Protein AF-X1CUG4-F1 (afdb_monomer)

Mean predicted aligned error: 13.13 Å

Radius of gyration: 23.96 Å; Cα contacts (8 Å, |Δi|>4): 111; chains: 1; bounding box: 52×47×69 Å

Foldseek 3Di:
DDPPVPPDDPPDDDDDDDDDDDPDPDPPPPDDPDDDWDWDDDDPKIWTDDPNDIDIDADDQLLRSLQSVLVRCVVVVVVVVVVCQVVVCVVPVDGPVVVVVVCCVPPVVPDDPSNVSSPNSNVD

Nearest PDB structures (foldseek):
  7k9p-assembly1_B-4  TM=4.745E-01  e=2.151E+00  Severe acute respiratory syndrome coronavirus 2
  4rs4-assembly1_B  TM=5.014E-01  e=2.955E+00  Human coronavirus 229E
  6irz-assembly1_A  TM=4.473E-01  e=5.576E+00  Danio rerio
  6is0-assembly1_A  TM=4.446E-01  e=6.331E+00  Danio rerio

Secondary structure (DSSP, 8-state):
--TTTT--------------------------SS--PPEEEETTEEEEEETTEEEEE--SSHHHHHHHHHHHTHHHHHHHHHHHHHHHHHHHS--HHHHHHHHHHHHGGGS-HHHHHHHHHH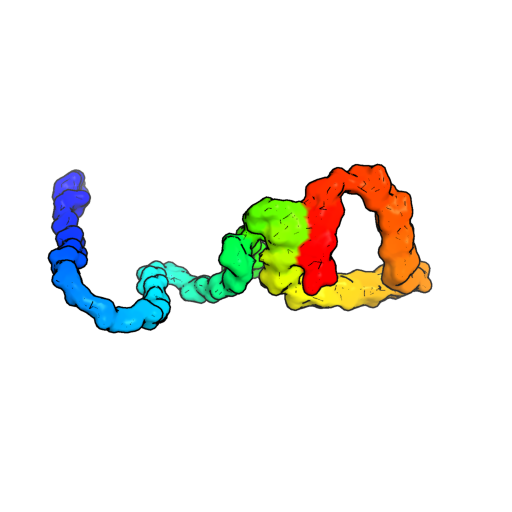H-

Structure (mmCIF, N/CA/C/O backbone):
data_AF-X1CUG4-F1
#
_entry.id   AF-X1CUG4-F1
#
loop_
_atom_site.group_PDB
_atom_site.id
_atom_site.type_symbol
_atom_site.label_atom_id
_atom_site.label_alt_id
_atom_site.label_comp_id
_atom_site.label_asym_id
_atom_site.label_entity_id
_atom_site.label_seq_id
_atom_site.pdbx_PDB_ins_code
_atom_site.Cartn_x
_atom_site.Cartn_y
_atom_site.Cartn_z
_atom_site.occupancy
_atom_site.B_iso_or_equiv
_atom_site.auth_seq_id
_atom_site.auth_comp_id
_atom_site.auth_asym_id
_atom_site.auth_atom_id
_atom_site.pdbx_PDB_model_num
ATOM 1 N N . MET A 1 1 ? -33.965 31.560 30.389 1.00 41.66 1 MET A N 1
ATOM 2 C CA . MET A 1 1 ? -34.551 30.484 31.215 1.00 41.66 1 MET A CA 1
ATOM 3 C C . MET A 1 1 ? -33.717 29.230 30.983 1.00 41.66 1 MET A C 1
ATOM 5 O O . MET A 1 1 ? -33.672 28.808 29.843 1.00 41.66 1 MET A O 1
ATOM 9 N N . ASP A 1 2 ? -32.968 28.614 31.899 1.00 38.47 2 ASP A N 1
ATOM 10 C CA . ASP A 1 2 ? -32.288 28.985 33.154 1.00 38.47 2 ASP A CA 1
ATOM 11 C C . ASP A 1 2 ? -31.078 28.013 33.268 1.00 38.47 2 ASP A C 1
ATOM 13 O O . ASP A 1 2 ? -31.195 26.831 32.945 1.00 38.47 2 ASP A O 1
ATOM 17 N N . ARG A 1 3 ? -29.905 28.500 33.693 1.00 45.06 3 ARG A N 1
ATOM 18 C CA . ARG A 1 3 ? -28.578 27.832 33.672 1.00 45.06 3 ARG A CA 1
ATOM 19 C C . ARG A 1 3 ? -28.422 26.734 34.746 1.00 45.06 3 ARG A C 1
ATOM 21 O O . ARG A 1 3 ? -27.322 26.257 35.001 1.00 45.06 3 ARG A O 1
ATOM 28 N N . LYS A 1 4 ? -29.522 26.333 35.391 1.00 44.19 4 LYS A N 1
ATOM 29 C CA . LYS A 1 4 ? -29.571 25.394 36.525 1.00 44.19 4 LYS A CA 1
ATOM 30 C C . LYS A 1 4 ? -30.076 23.985 36.173 1.00 44.19 4 LYS A C 1
ATOM 32 O O . LYS A 1 4 ? -29.973 23.100 37.016 1.00 44.19 4 LYS A O 1
ATOM 37 N N . SER A 1 5 ? -30.529 23.732 34.938 1.00 39.50 5 SER A N 1
ATOM 38 C CA . SER A 1 5 ? -30.883 22.369 34.476 1.00 39.50 5 SER A CA 1
ATOM 39 C C . SER A 1 5 ? -29.686 21.511 34.033 1.00 39.50 5 SER A C 1
ATOM 41 O O . SER A 1 5 ? -29.870 20.357 33.669 1.00 39.50 5 SER A O 1
ATOM 43 N N . LEU A 1 6 ? -28.459 22.040 34.101 1.00 42.88 6 LEU A N 1
ATOM 44 C CA . LEU A 1 6 ? -27.222 21.383 33.649 1.00 42.88 6 LEU A CA 1
ATOM 45 C C . LEU A 1 6 ? -26.470 20.595 34.747 1.00 42.88 6 LEU A C 1
ATOM 47 O O . LEU A 1 6 ? -25.374 20.115 34.487 1.00 42.88 6 LEU A O 1
ATOM 51 N N . LEU A 1 7 ? -27.014 20.455 35.967 1.00 33.91 7 LEU A N 1
ATOM 52 C CA . LEU A 1 7 ? -26.268 19.886 37.109 1.00 33.91 7 LEU A CA 1
ATOM 53 C C . LEU A 1 7 ? -26.875 18.647 37.794 1.00 33.91 7 LEU A C 1
ATOM 55 O O . LEU A 1 7 ? -26.329 18.193 38.798 1.00 33.91 7 LEU A O 1
ATOM 59 N N . LYS A 1 8 ? -27.955 18.047 37.280 1.00 33.28 8 LYS A N 1
ATOM 60 C CA . LYS A 1 8 ? -28.480 16.785 37.842 1.00 33.28 8 LYS A CA 1
ATOM 61 C C . LYS A 1 8 ? -27.885 15.568 37.138 1.00 33.28 8 LYS A C 1
ATOM 63 O O . LYS A 1 8 ? -28.515 14.906 36.326 1.00 33.28 8 LYS A O 1
ATOM 68 N N . VAL A 1 9 ? -26.632 15.331 37.501 1.00 35.22 9 VAL A N 1
ATOM 69 C CA . VAL A 1 9 ? -25.926 14.051 37.511 1.00 35.22 9 VAL A CA 1
ATOM 70 C C . VAL A 1 9 ? -26.851 12.907 37.954 1.00 35.22 9 VAL A C 1
ATOM 72 O O . VAL A 1 9 ? -27.424 12.967 39.039 1.00 35.22 9 VAL A O 1
ATOM 75 N N . VAL A 1 10 ? -26.921 11.839 37.160 1.00 28.25 10 VAL A N 1
ATOM 76 C CA . VAL A 1 10 ? -27.165 10.478 37.660 1.00 28.25 10 VAL A CA 1
ATOM 77 C C . VAL A 1 10 ? -25.992 9.628 37.179 1.00 28.25 10 VAL A C 1
ATOM 79 O O . VAL A 1 10 ? -26.039 8.952 36.160 1.00 28.25 10 VAL A O 1
ATOM 82 N N . VAL A 1 11 ? -24.884 9.760 37.907 1.00 32.84 11 VAL A N 1
ATOM 83 C CA . VAL A 1 11 ? -23.790 8.789 37.931 1.00 32.84 11 VAL A CA 1
ATOM 84 C C . VAL A 1 11 ? -24.299 7.629 38.781 1.00 32.84 11 VAL A C 1
ATOM 86 O O . VAL A 1 11 ? -24.435 7.770 39.994 1.00 32.84 11 VAL A O 1
ATOM 89 N N . ILE A 1 12 ? -24.625 6.503 38.150 1.00 33.72 12 ILE A N 1
ATOM 90 C CA . ILE A 1 12 ? -24.788 5.226 38.849 1.00 33.72 12 ILE A CA 1
ATOM 91 C C . ILE A 1 12 ? -23.488 4.463 38.630 1.00 33.72 12 ILE A C 1
ATOM 93 O O . ILE A 1 12 ? -23.251 3.894 37.570 1.00 33.72 12 ILE A O 1
ATOM 97 N N . GLY A 1 13 ? -22.618 4.521 39.636 1.00 30.52 13 GLY A N 1
ATOM 98 C CA . GLY A 1 13 ? -21.502 3.599 39.771 1.00 30.52 13 GLY A CA 1
ATOM 99 C C . GLY A 1 13 ? -21.979 2.311 40.437 1.00 30.52 13 GLY A C 1
ATOM 100 O O . GLY A 1 13 ? -22.733 2.357 41.407 1.00 30.52 13 GLY A O 1
ATOM 101 N N . VAL A 1 14 ? -21.505 1.169 39.946 1.00 30.00 14 VAL A N 1
ATOM 102 C CA . VAL A 1 14 ? -21.549 -0.100 40.675 1.00 30.00 14 VAL A CA 1
ATOM 103 C C . VAL A 1 14 ? -20.106 -0.557 40.851 1.00 30.00 14 VAL A C 1
ATOM 105 O O . VAL A 1 14 ? -19.437 -0.915 39.888 1.00 30.00 14 VAL A O 1
ATOM 108 N N . PHE A 1 15 ? -19.626 -0.504 42.093 1.00 34.06 15 PHE A N 1
ATOM 109 C CA . PHE A 1 15 ? -18.385 -1.131 42.539 1.00 34.06 15 PHE A CA 1
ATOM 110 C C . PHE A 1 15 ? -18.768 -2.133 43.632 1.00 34.06 15 PHE A C 1
ATOM 112 O O . PHE A 1 15 ? -19.173 -1.736 44.723 1.00 34.06 15 PHE A O 1
ATOM 119 N N . ALA A 1 16 ? -18.657 -3.428 43.339 1.00 30.55 16 ALA A N 1
ATOM 120 C CA . ALA A 1 16 ? -18.624 -4.486 44.341 1.00 30.55 16 ALA A CA 1
ATOM 121 C C . ALA A 1 16 ? -17.682 -5.599 43.861 1.00 30.55 16 ALA A C 1
ATOM 123 O O . ALA A 1 16 ? -17.722 -6.037 42.716 1.00 30.55 16 ALA A O 1
ATOM 124 N N . LEU A 1 17 ? -16.790 -5.971 44.770 1.00 30.22 17 LEU A N 1
ATOM 125 C CA . LEU A 1 17 ? -15.617 -6.821 44.638 1.00 30.22 17 LEU A CA 1
ATOM 126 C C . LEU A 1 17 ? -15.985 -8.315 44.724 1.00 30.22 17 LEU A C 1
ATOM 128 O O . LEU A 1 17 ? -16.657 -8.706 45.674 1.00 30.22 17 LEU A O 1
ATOM 132 N N . GLY A 1 18 ? -15.437 -9.147 43.827 1.00 29.42 18 GLY A N 1
ATOM 133 C CA . GLY A 1 18 ? -15.113 -10.549 44.132 1.00 29.42 18 GLY A CA 1
ATOM 134 C C . GLY A 1 18 ? -15.665 -11.644 43.204 1.00 29.42 18 GLY A C 1
ATOM 135 O O . GLY A 1 18 ? -16.864 -11.883 43.160 1.00 29.42 18 GLY A O 1
ATOM 136 N N . LEU A 1 19 ? -14.714 -12.409 42.648 1.00 31.92 19 LEU A N 1
ATOM 137 C CA . LEU A 1 19 ? -14.784 -13.791 42.141 1.00 31.92 19 LEU A CA 1
ATOM 138 C C . LEU A 1 19 ? -15.017 -14.011 40.630 1.00 31.92 19 LEU A C 1
ATOM 140 O O . LEU A 1 19 ? -16.010 -13.610 40.037 1.00 31.92 19 LEU A O 1
ATOM 144 N N . ALA A 1 20 ? -14.030 -14.688 40.037 1.00 41.81 20 ALA A N 1
ATOM 145 C CA . ALA A 1 20 ? -13.844 -14.959 38.620 1.00 41.81 20 ALA A CA 1
ATOM 146 C C . ALA A 1 20 ? -14.952 -15.815 37.994 1.00 41.81 20 ALA A C 1
ATOM 148 O O . ALA A 1 20 ? -15.146 -16.952 38.417 1.00 41.81 20 ALA A O 1
ATOM 149 N N . ILE A 1 21 ? -15.568 -15.310 36.919 1.00 36.91 21 ILE A N 1
ATOM 150 C CA . ILE A 1 21 ? -16.204 -16.087 35.843 1.00 36.91 21 ILE A CA 1
ATOM 151 C C . ILE A 1 21 ? -15.953 -15.318 34.530 1.00 36.91 21 ILE A C 1
ATOM 153 O O . ILE A 1 21 ? -15.959 -14.091 34.526 1.00 36.91 21 ILE A O 1
ATOM 157 N N . GLY A 1 22 ? -15.632 -16.058 33.465 1.00 38.03 22 GLY A N 1
ATOM 158 C CA . GLY A 1 22 ? -15.020 -15.630 32.201 1.00 38.03 22 GLY A CA 1
ATOM 159 C C . GLY A 1 22 ? -15.403 -14.260 31.636 1.00 38.03 22 GLY A C 1
ATOM 160 O O . GLY A 1 22 ? -16.575 -13.903 31.544 1.00 38.03 22 GLY A O 1
ATOM 161 N N . VAL A 1 23 ? -14.383 -13.538 31.162 1.00 37.34 23 VAL A N 1
ATOM 162 C CA . VAL A 1 23 ? -14.545 -12.401 30.251 1.00 37.34 23 VAL A CA 1
ATOM 163 C C . VAL A 1 23 ? -15.091 -12.948 28.931 1.00 37.34 23 VAL A C 1
ATOM 165 O O . VAL A 1 23 ? -14.346 -13.359 28.048 1.00 37.34 23 VAL A O 1
ATOM 168 N N . SER A 1 24 ? -16.415 -13.016 28.824 1.00 40.28 24 SER A N 1
ATOM 169 C CA . SER A 1 24 ? -17.091 -12.958 27.534 1.00 40.28 24 SER A CA 1
A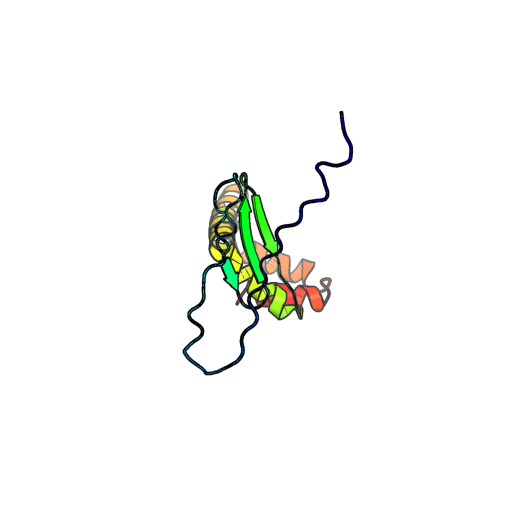TOM 170 C C . SER A 1 24 ? -16.926 -11.528 27.041 1.00 40.28 24 SER A C 1
ATOM 172 O O . SER A 1 24 ? -17.300 -10.604 27.765 1.00 40.28 24 SER A O 1
ATOM 174 N N . SER A 1 25 ? -16.347 -11.344 25.852 1.00 44.31 25 SER A N 1
ATOM 175 C CA . SER A 1 25 ? -16.290 -10.050 25.171 1.00 44.31 25 SER A CA 1
ATOM 176 C C . SER A 1 25 ? -17.702 -9.479 25.087 1.00 44.31 25 SER A C 1
ATOM 178 O O . SER A 1 25 ? -18.518 -9.929 24.288 1.00 44.31 25 SER A O 1
ATOM 180 N N . ALA A 1 26 ? -18.018 -8.544 25.977 1.00 40.16 26 ALA A N 1
ATOM 181 C CA . ALA A 1 26 ? -19.225 -7.756 25.879 1.00 40.16 26 ALA A CA 1
ATOM 182 C C . ALA A 1 26 ? -18.957 -6.697 24.810 1.00 40.16 26 ALA A C 1
ATOM 184 O O . ALA A 1 26 ? -18.113 -5.820 25.007 1.00 40.16 26 ALA A O 1
ATOM 185 N N . GLU A 1 27 ? -19.639 -6.807 23.671 1.00 42.56 27 GLU A N 1
ATOM 186 C CA . GLU A 1 27 ? -19.748 -5.711 22.713 1.00 42.56 27 GLU A CA 1
ATOM 187 C C . GLU A 1 27 ? -20.312 -4.497 23.457 1.00 42.56 27 GLU A C 1
ATOM 189 O O . GLU A 1 27 ? -21.451 -4.489 23.928 1.00 42.56 27 GLU A O 1
ATOM 194 N N . ILE A 1 28 ? -19.474 -3.474 23.624 1.00 41.94 28 ILE A N 1
ATOM 195 C CA . ILE A 1 28 ? -19.907 -2.163 24.098 1.00 41.94 28 ILE A CA 1
ATOM 196 C C . ILE A 1 28 ? -20.681 -1.534 22.934 1.00 41.94 28 ILE A C 1
ATOM 198 O O . ILE A 1 28 ? -20.119 -0.820 22.105 1.00 41.94 28 ILE A O 1
ATOM 202 N N . GLU A 1 29 ? -21.981 -1.807 22.847 1.00 39.03 29 GLU A N 1
ATOM 203 C CA . GLU A 1 29 ? -22.864 -1.082 21.935 1.00 39.03 29 GLU A CA 1
ATOM 204 C C . GLU A 1 29 ? -23.208 0.283 22.538 1.00 39.03 29 GLU A C 1
ATOM 206 O O . GLU A 1 29 ? -24.226 0.486 23.202 1.00 39.03 29 GLU A O 1
ATOM 211 N N . ALA A 1 30 ? -22.332 1.256 22.291 1.00 34.91 30 ALA A N 1
ATOM 212 C CA . ALA A 1 30 ? -22.658 2.663 22.459 1.00 34.91 30 ALA A CA 1
ATOM 213 C C . ALA A 1 30 ? -23.622 3.079 21.335 1.00 34.91 30 ALA A C 1
ATOM 215 O O . ALA A 1 30 ? -23.213 3.491 20.248 1.00 34.91 30 ALA A O 1
ATOM 216 N N . THR A 1 31 ? -24.924 2.947 21.586 1.00 30.98 31 THR A N 1
ATOM 217 C CA . THR A 1 31 ? -25.967 3.367 20.647 1.00 30.98 31 THR A CA 1
ATOM 218 C C . THR A 1 31 ? -25.968 4.891 20.544 1.00 30.98 31 THR A C 1
ATOM 220 O O . THR A 1 31 ? -26.447 5.608 21.419 1.00 30.98 31 THR A O 1
ATOM 223 N N . THR A 1 32 ? -25.399 5.390 19.449 1.00 37.50 32 THR A N 1
ATOM 224 C CA . THR A 1 32 ? -25.533 6.782 19.010 1.00 37.50 32 THR A CA 1
ATOM 225 C C . THR A 1 32 ? -26.414 6.773 17.763 1.00 37.50 32 THR A C 1
ATOM 227 O O . THR A 1 32 ? -26.295 5.866 16.945 1.00 37.50 32 THR A O 1
ATOM 230 N N . GLU A 1 33 ? -27.306 7.751 17.600 1.00 44.78 33 GLU A N 1
ATOM 231 C CA . GLU A 1 33 ? -28.212 7.892 16.445 1.00 44.78 33 GLU A CA 1
ATOM 232 C C . GLU A 1 33 ? -27.445 8.209 15.137 1.00 44.78 33 GLU A C 1
ATOM 234 O O . GLU A 1 33 ? -27.476 9.315 14.603 1.00 44.78 33 GLU A O 1
ATOM 239 N N . LYS A 1 34 ? -26.662 7.252 14.638 1.00 47.91 34 LYS A N 1
ATOM 240 C CA . LYS A 1 34 ? -25.988 7.228 13.334 1.00 47.91 34 LYS A CA 1
ATOM 241 C C . LYS A 1 34 ? -25.480 5.801 13.157 1.00 47.91 34 LYS A C 1
ATOM 243 O O . LYS A 1 34 ? -24.776 5.317 14.032 1.00 47.91 34 LYS A O 1
ATOM 248 N N . GLY A 1 35 ? -25.885 5.143 12.068 1.00 57.88 35 GLY A N 1
ATOM 249 C CA . GLY A 1 35 ? -25.733 3.699 11.852 1.00 57.88 35 GLY A CA 1
ATOM 250 C C . GLY A 1 35 ? -24.414 3.096 12.348 1.00 57.88 35 GLY A C 1
ATOM 251 O O . GLY A 1 35 ? -23.343 3.677 12.159 1.00 57.88 35 GLY A O 1
ATOM 252 N N . THR A 1 36 ? -24.518 1.928 12.983 1.00 64.31 36 THR A N 1
ATOM 253 C CA . THR A 1 36 ? -23.392 1.169 13.531 1.00 64.31 36 THR A CA 1
ATOM 254 C C . THR A 1 36 ? -22.321 0.990 12.460 1.00 64.31 36 THR A C 1
ATOM 256 O O . THR A 1 36 ? -22.554 0.368 11.425 1.00 64.31 36 THR A O 1
ATOM 259 N N . THR A 1 37 ? -21.154 1.594 12.677 1.00 81.75 37 THR A N 1
ATOM 260 C CA . THR A 1 37 ? -20.023 1.475 11.758 1.00 81.75 37 THR A CA 1
ATOM 261 C C . THR A 1 37 ? -19.269 0.199 12.112 1.00 81.75 37 THR A C 1
ATOM 263 O O . THR A 1 37 ? -18.762 0.078 13.224 1.00 81.75 37 THR A O 1
ATOM 266 N N . LYS A 1 38 ? -19.213 -0.762 11.186 1.00 92.38 38 LYS A N 1
ATOM 267 C CA . LYS A 1 38 ? -18.455 -2.000 11.385 1.00 92.38 38 LYS A CA 1
ATOM 268 C C . LYS A 1 38 ? -16.957 -1.687 11.364 1.00 92.38 38 LYS A C 1
ATOM 270 O O . LYS A 1 38 ? -16.463 -1.146 10.376 1.00 92.38 38 LYS A O 1
ATOM 275 N N . VAL A 1 39 ? -16.260 -2.046 12.438 1.00 95.88 39 VAL A N 1
ATOM 276 C CA . VAL A 1 39 ? -14.803 -1.914 12.562 1.00 95.88 39 VAL A CA 1
ATOM 277 C C . VAL A 1 39 ? -14.159 -3.281 12.321 1.00 95.88 39 VAL A C 1
ATOM 279 O O . VAL A 1 39 ? -14.661 -4.296 12.800 1.00 95.88 39 VAL A O 1
ATOM 282 N N . THR A 1 40 ? -13.079 -3.311 11.543 1.00 97.38 40 THR A N 1
ATOM 283 C CA . THR A 1 40 ? -12.215 -4.486 11.343 1.00 97.38 40 THR A CA 1
ATOM 284 C C . THR A 1 40 ? -10.854 -4.179 11.945 1.00 97.38 40 THR A C 1
ATOM 286 O O . THR A 1 40 ? -10.329 -3.098 11.709 1.00 97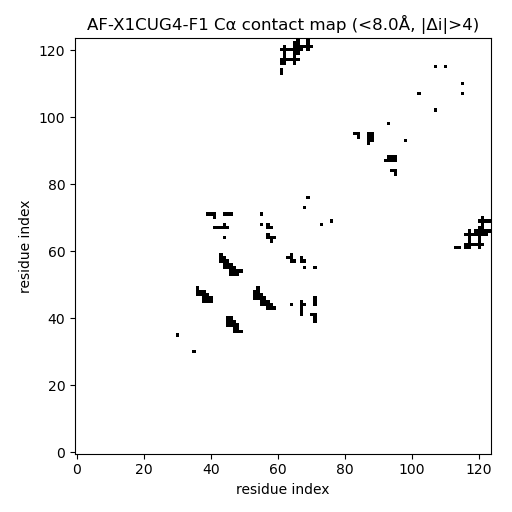.38 40 THR A O 1
ATOM 289 N N . GLU A 1 41 ? -10.277 -5.100 12.708 1.00 97.81 41 GLU A N 1
ATOM 290 C CA . GLU A 1 41 ? -9.029 -4.872 13.445 1.00 97.81 41 GLU A CA 1
ATOM 291 C C . GLU A 1 41 ? -7.966 -5.901 13.052 1.00 97.81 41 GLU A C 1
ATOM 293 O O . GLU A 1 41 ? -8.282 -7.053 12.745 1.00 97.81 41 GLU A O 1
ATOM 298 N N . TYR A 1 42 ? -6.700 -5.487 13.086 1.00 97.50 42 TYR A N 1
ATOM 299 C CA . TYR A 1 42 ? -5.546 -6.375 12.996 1.00 97.50 42 TYR A CA 1
ATOM 300 C C . TYR A 1 42 ? -4.405 -5.834 13.858 1.00 97.50 42 TYR A C 1
ATOM 302 O O . TYR A 1 42 ? -3.844 -4.771 13.586 1.00 97.50 42 TYR A O 1
ATOM 310 N N . GLY A 1 43 ? -4.045 -6.571 14.910 1.00 96.62 43 GLY A N 1
ATOM 311 C CA . GLY A 1 43 ? -3.054 -6.114 15.881 1.00 96.62 43 GLY A CA 1
ATOM 312 C C . GLY A 1 43 ? -3.482 -4.793 16.523 1.00 96.62 43 GLY A C 1
ATOM 313 O O . GLY A 1 43 ? -4.488 -4.743 17.222 1.00 96.62 43 GLY A O 1
ATOM 314 N N . LYS A 1 44 ? -2.701 -3.735 16.287 1.00 97.56 44 LYS A N 1
ATOM 315 C CA . LYS A 1 44 ? -2.988 -2.367 16.750 1.00 97.56 44 LYS A CA 1
ATOM 316 C C . LYS A 1 44 ? -3.716 -1.511 15.705 1.00 97.56 44 LYS A C 1
ATOM 318 O O . LYS A 1 44 ? -4.179 -0.417 16.013 1.00 97.56 44 LYS A O 1
ATOM 323 N N . GLY A 1 45 ? -3.810 -2.006 14.474 1.00 98.25 45 GLY A N 1
ATOM 324 C CA . GLY A 1 45 ? -4.458 -1.316 13.373 1.00 98.25 45 GLY A CA 1
ATOM 325 C C . GLY A 1 45 ? -5.949 -1.614 13.313 1.00 98.25 45 GLY A C 1
ATOM 326 O O . GLY A 1 45 ? -6.417 -2.669 13.749 1.00 98.25 45 GLY A O 1
ATOM 327 N N . TYR A 1 46 ? -6.703 -0.692 12.726 1.00 98.25 46 TYR A N 1
ATOM 328 C CA . TYR A 1 46 ? -8.127 -0.878 12.486 1.00 98.25 46 TYR A CA 1
ATOM 329 C C . TYR A 1 46 ? -8.596 -0.141 11.237 1.00 98.25 46 TYR A C 1
ATOM 331 O O . TYR A 1 46 ? -8.016 0.860 10.817 1.00 98.25 46 TYR A O 1
ATOM 339 N N . ARG A 1 47 ? -9.694 -0.627 10.666 1.00 98.06 47 ARG A N 1
ATOM 340 C CA . ARG A 1 47 ? -10.389 -0.045 9.525 1.00 98.06 47 ARG A CA 1
ATOM 341 C C . ARG A 1 47 ? -11.869 0.113 9.816 1.00 98.06 4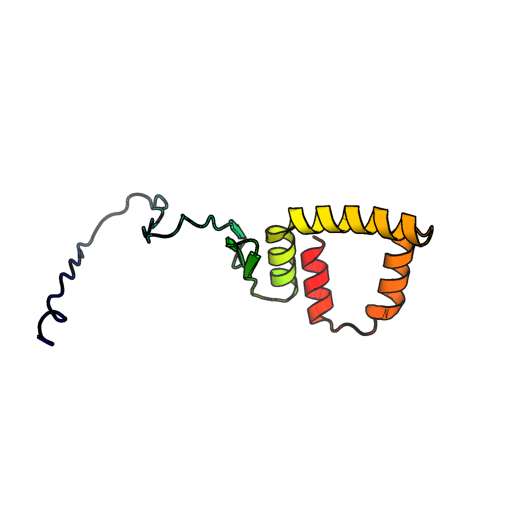7 ARG A C 1
ATOM 343 O O . ARG A 1 47 ? -12.484 -0.759 10.428 1.00 98.06 47 ARG A O 1
ATOM 350 N N . PHE A 1 48 ? -12.460 1.172 9.279 1.00 97.69 48 PHE A N 1
ATOM 351 C CA . PHE A 1 48 ? -13.903 1.260 9.122 1.00 97.69 48 PHE A CA 1
ATOM 352 C C . PHE A 1 48 ? -14.299 2.114 7.918 1.00 97.69 48 PHE A C 1
ATOM 354 O O . PHE A 1 48 ? -13.589 3.040 7.527 1.00 97.69 48 PHE A O 1
ATOM 361 N N . ASP A 1 49 ? -15.487 1.850 7.383 1.00 96.50 49 ASP A N 1
ATOM 362 C CA . ASP A 1 49 ? -15.983 2.521 6.187 1.00 96.50 49 ASP A CA 1
ATOM 363 C C . ASP A 1 49 ? -17.092 3.505 6.566 1.00 96.50 49 ASP A C 1
ATOM 365 O O . ASP A 1 49 ? -18.038 3.170 7.284 1.00 96.50 49 ASP A O 1
ATOM 369 N N . LYS A 1 50 ? -16.993 4.751 6.097 1.00 94.62 50 LYS A N 1
ATOM 370 C CA . LYS A 1 50 ? -17.961 5.800 6.432 1.00 94.62 50 LYS A CA 1
ATOM 371 C C . LYS A 1 50 ? -18.111 6.799 5.296 1.00 94.62 50 LYS A C 1
ATOM 373 O O . LYS A 1 50 ? -17.162 7.472 4.910 1.00 94.62 50 LYS A O 1
ATOM 378 N N . ASN A 1 51 ? -19.343 6.946 4.804 1.00 94.56 51 ASN A N 1
ATOM 379 C CA . ASN A 1 51 ? -19.703 7.878 3.727 1.00 94.56 51 ASN A CA 1
ATOM 380 C C . ASN A 1 51 ? -18.831 7.724 2.462 1.00 94.56 51 ASN A C 1
ATOM 382 O O . ASN A 1 51 ? -18.435 8.723 1.866 1.00 94.56 51 ASN A O 1
ATOM 386 N N . GLY A 1 52 ? -18.508 6.484 2.078 1.00 92.88 52 GLY A N 1
ATOM 387 C CA . GLY A 1 52 ? -17.674 6.188 0.907 1.00 92.88 52 GLY A CA 1
ATOM 388 C C . GLY A 1 52 ? -16.165 6.332 1.129 1.00 92.88 52 GLY A C 1
ATOM 389 O O . GLY A 1 52 ? -15.405 6.130 0.190 1.00 92.88 52 GLY A O 1
ATOM 390 N N . TRP A 1 53 ? -15.725 6.660 2.346 1.00 96.19 53 TRP A N 1
ATOM 391 C CA . TRP A 1 53 ? -14.313 6.666 2.723 1.00 96.19 53 TRP A CA 1
ATOM 392 C C . TRP A 1 53 ? -13.956 5.419 3.517 1.00 96.19 53 TRP A C 1
ATOM 394 O O . TRP A 1 53 ? -14.710 5.024 4.409 1.00 96.19 53 TRP A O 1
ATOM 404 N N . ILE A 1 54 ? -12.778 4.871 3.237 1.00 96.81 54 ILE A N 1
ATOM 405 C CA . ILE A 1 54 ? -12.131 3.851 4.056 1.00 96.81 54 ILE A CA 1
ATOM 406 C C . ILE A 1 54 ? -11.183 4.579 5.009 1.00 96.81 54 ILE A C 1
ATOM 408 O O . ILE A 1 54 ? -10.234 5.233 4.578 1.00 96.81 54 ILE A O 1
ATOM 412 N N . TYR A 1 55 ? -11.463 4.502 6.304 1.00 97.75 55 TYR A N 1
ATOM 413 C CA . TYR A 1 55 ? -10.580 5.012 7.345 1.00 97.75 55 TYR A CA 1
ATOM 414 C C . TYR A 1 55 ? -9.703 3.870 7.822 1.00 97.75 55 TYR A C 1
ATOM 416 O O . TYR A 1 55 ? -10.232 2.825 8.189 1.00 97.75 55 TYR A O 1
ATOM 424 N N . VAL A 1 56 ? -8.390 4.081 7.844 1.00 98.19 56 VAL A N 1
ATOM 425 C CA . VAL A 1 56 ? -7.416 3.096 8.318 1.00 98.19 56 VAL A CA 1
ATOM 426 C C . VAL A 1 56 ? -6.507 3.758 9.342 1.00 98.19 56 VAL A C 1
ATOM 428 O O . VAL A 1 56 ? -6.008 4.863 9.126 1.00 98.19 56 VAL A O 1
ATOM 431 N N . HIS A 1 57 ? -6.300 3.077 10.459 1.00 98.44 57 HIS A N 1
ATOM 432 C CA . HIS A 1 57 ? -5.259 3.375 11.426 1.00 98.44 57 HIS A CA 1
ATOM 433 C C . HIS A 1 57 ? -4.249 2.231 11.420 1.00 98.44 57 HIS A C 1
ATOM 435 O O . HIS A 1 57 ? -4.642 1.066 11.471 1.00 98.44 57 HIS A O 1
ATOM 441 N N . ILE A 1 58 ? -2.966 2.581 11.369 1.00 98.62 58 ILE A N 1
ATOM 442 C CA . ILE A 1 58 ? -1.830 1.664 11.463 1.00 98.62 58 ILE A CA 1
ATOM 443 C C . ILE A 1 58 ? -0.791 2.275 12.399 1.00 98.62 58 ILE A C 1
ATOM 445 O O . ILE A 1 58 ? -0.591 3.492 12.394 1.00 98.62 58 ILE A O 1
ATOM 449 N N . GLU A 1 59 ? -0.117 1.447 13.189 1.00 98.50 59 GLU A N 1
ATOM 450 C CA . GLU A 1 59 ? 0.939 1.911 14.089 1.00 98.50 59 GLU A CA 1
ATOM 451 C C . GLU A 1 59 ? 1.991 0.838 14.380 1.00 98.50 59 GLU A C 1
ATOM 453 O O . GLU A 1 59 ? 1.739 -0.357 14.237 1.00 98.50 59 GLU A O 1
ATOM 458 N N . GLY A 1 60 ? 3.171 1.277 14.821 1.00 98.06 60 GLY A N 1
ATOM 459 C CA . GLY A 1 60 ? 4.293 0.407 15.171 1.00 98.06 60 GLY A CA 1
ATOM 460 C C . GLY A 1 60 ? 5.531 0.647 14.316 1.00 98.06 60 GLY A C 1
ATOM 461 O O . GLY A 1 60 ? 5.684 1.701 13.682 1.00 98.06 60 GLY A O 1
ATOM 462 N N . GLU A 1 61 ? 6.413 -0.347 14.324 1.00 98.44 61 GLU A N 1
ATOM 463 C CA . GLU A 1 61 ? 7.611 -0.367 13.488 1.00 98.44 61 GLU A CA 1
ATOM 464 C C . GLU A 1 61 ? 7.230 -0.428 12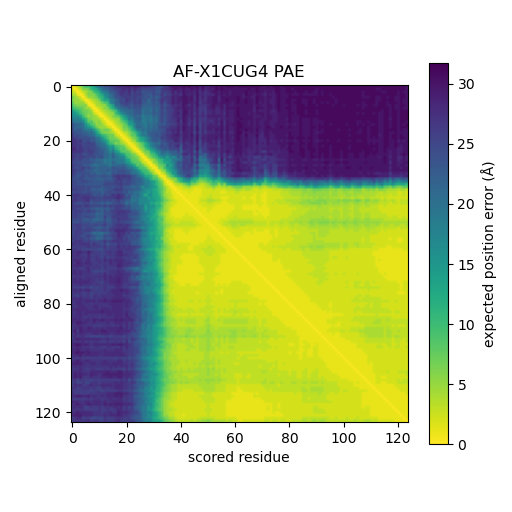.000 1.00 98.44 61 GLU A C 1
ATOM 466 O O . GLU A 1 61 ? 6.125 -0.871 11.667 1.00 98.44 61 GLU A O 1
ATOM 471 N N . PRO A 1 62 ? 8.114 -0.016 11.074 1.00 98.62 62 PRO A N 1
ATOM 472 C CA . PRO A 1 62 ? 7.730 0.168 9.675 1.00 98.62 62 PRO A CA 1
ATOM 473 C C . PRO A 1 62 ? 7.084 -1.067 9.038 1.00 98.62 62 PRO A C 1
ATOM 475 O O . PRO A 1 62 ? 6.019 -0.970 8.434 1.00 98.62 62 PRO A O 1
ATOM 478 N N . TYR A 1 63 ? 7.660 -2.249 9.264 1.00 98.62 63 TYR A N 1
ATOM 479 C CA . TYR A 1 63 ? 7.084 -3.512 8.795 1.00 98.62 63 TYR A CA 1
ATOM 480 C C . TYR A 1 63 ? 5.699 -3.802 9.400 1.00 98.62 63 TYR A C 1
ATOM 482 O O . TYR A 1 63 ? 4.794 -4.225 8.685 1.00 98.62 63 TYR A O 1
ATOM 490 N N . GLU A 1 64 ? 5.500 -3.544 10.697 1.00 98.56 64 GLU A N 1
ATOM 491 C CA . GLU A 1 64 ? 4.221 -3.789 11.377 1.00 98.56 64 GLU A CA 1
ATOM 492 C C . GLU A 1 64 ? 3.112 -2.890 10.827 1.00 98.56 64 GLU A C 1
ATOM 494 O O . GLU A 1 64 ? 1.991 -3.359 10.617 1.00 98.56 64 GLU A O 1
ATOM 499 N N . ARG A 1 65 ? 3.427 -1.613 10.561 1.00 98.56 65 ARG A N 1
ATOM 500 C CA . ARG A 1 65 ? 2.499 -0.681 9.903 1.00 98.56 65 ARG A CA 1
ATOM 501 C C . ARG A 1 65 ? 2.131 -1.169 8.512 1.00 98.56 65 ARG A C 1
ATOM 503 O O . ARG A 1 65 ? 0.953 -1.181 8.163 1.00 98.56 65 ARG A O 1
ATOM 510 N N . GLY A 1 66 ? 3.134 -1.608 7.753 1.00 98.62 66 GLY A N 1
ATOM 511 C CA . GLY A 1 66 ? 2.951 -2.138 6.411 1.00 98.62 66 GLY A CA 1
ATOM 512 C C . GLY A 1 66 ? 2.013 -3.338 6.389 1.00 98.62 66 GLY A C 1
ATOM 513 O O . GLY A 1 66 ? 1.042 -3.344 5.638 1.00 98.62 66 GLY A O 1
ATOM 514 N N . PHE A 1 67 ? 2.247 -4.311 7.271 1.00 98.62 67 PHE A N 1
ATOM 515 C CA . PHE A 1 67 ? 1.420 -5.514 7.362 1.00 98.62 67 PHE A CA 1
ATOM 516 C C . PHE A 1 67 ? -0.013 -5.190 7.798 1.00 98.62 67 PHE A C 1
ATOM 518 O O . PHE A 1 67 ? -0.972 -5.693 7.216 1.00 98.62 67 PHE A O 1
ATOM 525 N N . GLN A 1 68 ? -0.187 -4.300 8.785 1.00 98.75 68 GLN A N 1
ATOM 526 C CA . GLN A 1 68 ? -1.519 -3.824 9.177 1.00 98.75 68 GLN A CA 1
ATOM 527 C C . GLN A 1 68 ? -2.253 -3.189 7.993 1.00 98.75 68 GLN A C 1
ATOM 529 O O . GLN A 1 68 ? -3.421 -3.494 7.766 1.00 98.75 68 GLN A O 1
ATOM 534 N N . HIS A 1 69 ? -1.576 -2.340 7.218 1.00 98.56 69 HIS A N 1
ATOM 535 C CA . HIS A 1 69 ? -2.167 -1.713 6.041 1.00 98.56 69 HIS A CA 1
ATOM 536 C C . HIS A 1 69 ? -2.552 -2.761 4.991 1.00 98.56 69 HIS A C 1
ATOM 538 O O . HIS A 1 69 ? -3.710 -2.811 4.581 1.00 98.56 69 HIS A O 1
ATOM 544 N N . GLY A 1 70 ? -1.605 -3.619 4.592 1.00 98.19 70 GLY A N 1
ATOM 545 C CA . GLY A 1 70 ? -1.825 -4.684 3.611 1.00 98.19 70 GLY A CA 1
ATOM 546 C C . GLY A 1 70 ? -3.010 -5.573 3.982 1.00 98.19 70 GLY A C 1
ATOM 547 O O . GLY A 1 70 ? -3.900 -5.777 3.164 1.00 98.19 70 GLY A O 1
ATOM 548 N N . TYR A 1 71 ? -3.093 -5.999 5.243 1.00 98.38 71 TYR A N 1
ATOM 549 C CA . TYR A 1 71 ? -4.184 -6.836 5.737 1.00 98.38 71 TYR A CA 1
ATOM 550 C C . TYR A 1 71 ? -5.545 -6.120 5.739 1.00 98.38 71 TYR A C 1
ATOM 552 O O . TYR A 1 71 ? -6.550 -6.680 5.299 1.00 98.38 71 TYR A O 1
ATOM 560 N N . LEU A 1 72 ? -5.608 -4.880 6.240 1.00 98.62 72 LEU A N 1
ATOM 561 C CA . LEU A 1 72 ? -6.875 -4.158 6.435 1.00 98.62 72 LEU A CA 1
ATOM 562 C C . LEU A 1 72 ? -7.527 -3.695 5.119 1.00 98.62 72 LEU A C 1
ATOM 564 O O . LEU A 1 72 ? -8.748 -3.506 5.081 1.00 98.62 72 LEU A O 1
ATOM 568 N N . VAL A 1 73 ? -6.740 -3.508 4.054 1.00 98.12 73 VAL A N 1
ATOM 569 C CA . VAL A 1 73 ? -7.229 -3.100 2.721 1.00 98.12 73 VAL A CA 1
ATOM 570 C C . VAL A 1 73 ? -6.828 -4.071 1.605 1.00 98.12 73 VAL A C 1
ATOM 572 O O . VAL A 1 73 ? -6.707 -3.678 0.445 1.00 98.12 73 VAL A O 1
ATOM 575 N N . ALA A 1 74 ? -6.626 -5.349 1.944 1.00 98.00 74 ALA A N 1
ATOM 576 C CA . ALA A 1 74 ? -6.190 -6.378 0.998 1.00 98.00 74 ALA A CA 1
ATOM 577 C C . ALA A 1 74 ? -7.104 -6.465 -0.237 1.00 98.00 74 ALA A C 1
ATOM 579 O O . ALA A 1 74 ? -6.622 -6.484 -1.366 1.00 98.00 74 ALA A O 1
ATOM 580 N N . SER A 1 75 ? -8.426 -6.432 -0.027 1.00 97.12 75 SER A N 1
ATOM 581 C CA . SER A 1 75 ? -9.419 -6.467 -1.108 1.00 97.12 75 SER A CA 1
ATOM 582 C C . SER A 1 75 ? -9.243 -5.328 -2.112 1.00 97.12 75 SER A C 1
ATOM 584 O O . SER A 1 75 ? -9.275 -5.549 -3.319 1.00 97.12 75 SER A O 1
ATOM 586 N N . GLU A 1 76 ? -9.016 -4.109 -1.630 1.00 97.62 76 GLU A N 1
ATOM 587 C CA . GLU A 1 76 ? -8.852 -2.932 -2.477 1.00 97.62 76 GLU A CA 1
ATOM 588 C C . GLU A 1 76 ? -7.507 -2.946 -3.217 1.00 97.62 76 GLU A C 1
ATOM 590 O O . GLU A 1 76 ? -7.433 -2.513 -4.370 1.00 97.62 76 GLU A O 1
ATOM 595 N N . LEU A 1 77 ? -6.449 -3.458 -2.574 1.00 97.94 77 LEU A N 1
ATOM 596 C CA . LEU A 1 77 ? -5.136 -3.642 -3.198 1.00 97.94 77 LEU A CA 1
ATOM 597 C C . LEU A 1 77 ? -5.178 -4.689 -4.322 1.00 97.94 77 LEU A C 1
ATOM 599 O O . LEU A 1 77 ? -4.577 -4.473 -5.378 1.00 97.94 77 LEU A O 1
ATOM 603 N N . ASP A 1 78 ? -5.922 -5.779 -4.139 1.00 97.88 78 ASP A N 1
ATOM 604 C CA . ASP A 1 78 ? -6.117 -6.798 -5.174 1.00 97.88 78 ASP A CA 1
ATOM 605 C C . ASP A 1 78 ? -6.888 -6.236 -6.379 1.00 97.88 78 ASP A C 1
ATOM 607 O O . ASP A 1 78 ? -6.446 -6.374 -7.527 1.00 97.88 78 ASP A O 1
ATOM 611 N N . GLU A 1 79 ? -7.993 -5.525 -6.128 1.00 98.25 79 GLU A N 1
ATOM 612 C CA . GLU A 1 79 ? -8.816 -4.907 -7.176 1.00 98.25 79 GLU A CA 1
ATOM 613 C C . GLU A 1 79 ? -8.037 -3.862 -7.993 1.00 98.25 79 GLU A C 1
ATOM 615 O O . GLU A 1 79 ? -8.098 -3.842 -9.234 1.00 98.25 79 GLU A O 1
ATOM 620 N N . ILE A 1 80 ? -7.271 -2.988 -7.326 1.00 97.38 80 ILE A N 1
ATOM 621 C CA . ILE A 1 80 ? -6.480 -1.974 -8.031 1.00 97.38 80 ILE A CA 1
ATOM 622 C C . ILE A 1 80 ? -5.315 -2.611 -8.794 1.00 97.38 80 ILE A C 1
ATOM 624 O O . ILE A 1 80 ? -5.009 -2.166 -9.901 1.00 97.38 80 ILE A O 1
ATOM 628 N N . LEU A 1 81 ? -4.694 -3.674 -8.271 1.00 97.44 81 LEU A N 1
ATOM 629 C CA . LEU A 1 81 ? -3.615 -4.375 -8.964 1.00 97.44 81 LEU A CA 1
ATOM 630 C C . LEU A 1 81 ? -4.113 -5.053 -10.247 1.00 97.44 81 LEU A C 1
ATOM 632 O O . LEU A 1 81 ? -3.438 -4.974 -11.279 1.00 97.44 81 LEU A O 1
ATOM 636 N N . GLU A 1 82 ? -5.286 -5.690 -10.220 1.00 98.12 82 GLU A N 1
ATOM 637 C CA . GLU A 1 82 ? -5.917 -6.245 -11.424 1.00 98.12 82 GLU A CA 1
ATOM 638 C C . GLU A 1 82 ? -6.212 -5.143 -12.452 1.00 98.12 82 GLU A C 1
ATOM 640 O O . GLU A 1 82 ? -5.822 -5.249 -13.623 1.00 98.12 82 GLU A O 1
ATOM 645 N N . SER A 1 83 ? -6.803 -4.038 -11.994 1.00 98.00 83 SER A N 1
ATOM 646 C CA . SER A 1 83 ? -7.107 -2.877 -12.836 1.00 98.00 83 SER A CA 1
ATOM 647 C C . SER A 1 83 ? -5.847 -2.288 -13.478 1.00 98.00 83 SER A C 1
ATOM 649 O O . SER A 1 83 ? -5.827 -2.002 -14.678 1.00 98.00 83 SER A O 1
ATOM 651 N N . LEU A 1 84 ? -4.761 -2.150 -12.712 1.00 97.38 84 LEU A N 1
ATOM 652 C CA . LEU A 1 84 ? -3.482 -1.638 -13.200 1.00 97.38 84 LEU A CA 1
ATOM 653 C C . LEU A 1 84 ? -2.853 -2.578 -14.229 1.00 97.38 84 LEU A C 1
ATOM 655 O O . LEU A 1 84 ? -2.408 -2.107 -15.278 1.00 97.38 84 LEU A O 1
ATOM 659 N N . LYS A 1 85 ? -2.857 -3.895 -13.991 1.00 98.06 85 LYS A N 1
ATOM 660 C CA . LYS A 1 85 ? -2.370 -4.893 -14.961 1.00 98.06 85 LYS A CA 1
ATOM 661 C C . LYS A 1 85 ? -3.105 -4.780 -16.297 1.00 98.06 85 LYS A C 1
ATOM 663 O O . LYS A 1 85 ? -2.462 -4.777 -17.346 1.00 98.06 85 LYS A O 1
ATOM 668 N N . TYR A 1 86 ? -4.430 -4.642 -16.259 1.00 97.94 86 TYR A N 1
ATOM 669 C CA . TYR A 1 86 ? -5.245 -4.483 -17.462 1.00 97.94 86 TYR A CA 1
ATOM 670 C C . TYR A 1 86 ? -4.955 -3.158 -18.183 1.00 97.94 86 TYR A C 1
ATOM 672 O O . TYR A 1 86 ? -4.613 -3.150 -19.367 1.00 97.94 86 TYR A O 1
ATOM 680 N N . LEU A 1 87 ? -5.047 -2.031 -17.469 1.00 97.94 87 LEU A N 1
ATOM 681 C CA . LEU A 1 87 ? -4.932 -0.695 -18.059 1.00 97.94 87 LEU A CA 1
ATOM 682 C C . LEU A 1 87 ? -3.533 -0.413 -18.608 1.00 97.94 87 LEU A C 1
ATOM 684 O O . LEU A 1 87 ? -3.395 0.167 -19.685 1.00 97.94 87 LEU A O 1
ATOM 688 N N . THR A 1 88 ? -2.486 -0.822 -17.892 1.00 97.62 88 THR A N 1
ATOM 689 C CA . THR A 1 88 ? -1.103 -0.615 -18.346 1.00 97.62 88 THR A CA 1
AT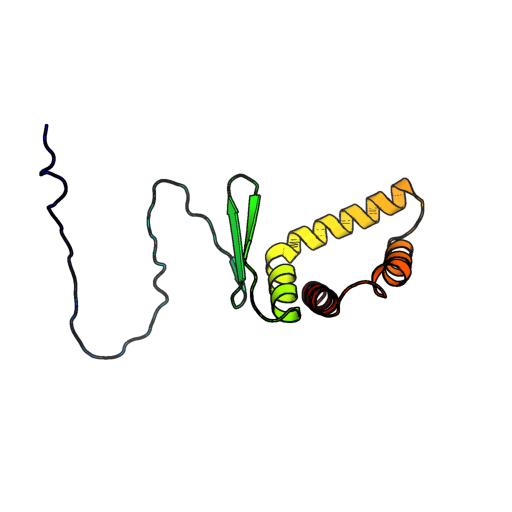OM 690 C C . THR A 1 88 ? -0.817 -1.397 -19.622 1.00 97.62 88 THR A C 1
ATOM 692 O O . THR A 1 88 ? -0.245 -0.837 -20.564 1.00 97.62 88 THR A O 1
ATOM 695 N N . TYR A 1 89 ? -1.289 -2.644 -19.703 1.00 98.12 89 TYR A N 1
ATOM 696 C CA . TYR A 1 89 ? -1.170 -3.444 -20.914 1.00 98.12 89 TYR A CA 1
ATOM 697 C C . TYR A 1 89 ? -1.957 -2.836 -22.073 1.00 98.12 89 TYR A C 1
ATOM 699 O O . TYR A 1 89 ? -1.397 -2.654 -23.153 1.00 98.12 89 TYR A O 1
ATOM 707 N N . TRP A 1 90 ? -3.212 -2.447 -21.841 1.00 98.12 90 TRP A N 1
ATOM 708 C CA . TRP A 1 90 ? -4.053 -1.827 -22.863 1.00 98.12 90 TRP A CA 1
ATOM 709 C C . TRP A 1 90 ? -3.438 -0.542 -23.435 1.00 98.12 90 TRP A C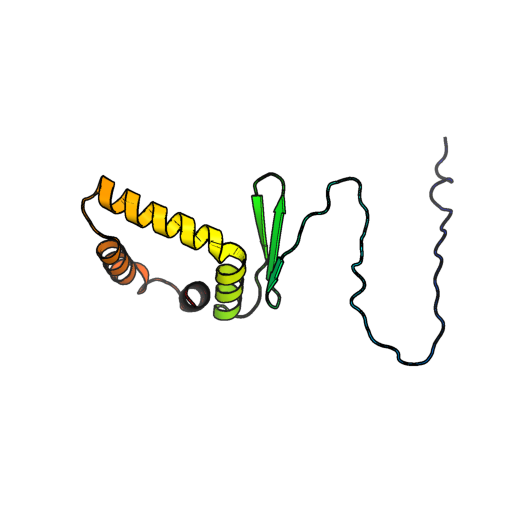 1
ATOM 711 O O . TRP A 1 90 ? -3.412 -0.345 -24.648 1.00 98.12 90 TRP A O 1
ATOM 721 N N . ASN A 1 91 ? -2.889 0.316 -22.572 1.00 98.25 91 ASN A N 1
ATOM 722 C CA . ASN A 1 91 ? -2.387 1.629 -22.975 1.00 98.25 91 ASN A CA 1
ATOM 723 C C . ASN A 1 91 ? -0.985 1.596 -23.600 1.00 98.25 91 ASN A C 1
ATOM 725 O O . ASN A 1 91 ? -0.640 2.494 -24.366 1.00 98.25 91 ASN A O 1
ATOM 729 N N . THR A 1 92 ? -0.149 0.613 -23.252 1.00 98.06 92 THR A N 1
ATOM 730 C CA . THR A 1 92 ? 1.286 0.634 -23.608 1.00 98.06 92 THR A CA 1
ATOM 731 C C . THR A 1 92 ? 1.778 -0.622 -24.325 1.00 98.06 92 THR A C 1
ATOM 733 O O . THR A 1 92 ? 2.891 -0.633 -24.854 1.00 98.06 92 THR A O 1
ATOM 736 N N . GLY A 1 93 ? 0.999 -1.706 -24.306 1.00 98.25 93 GLY A N 1
ATOM 737 C CA . GLY A 1 93 ? 1.426 -3.036 -24.742 1.00 98.25 93 GLY A CA 1
ATOM 738 C C . GLY A 1 93 ? 2.478 -3.690 -23.836 1.00 98.25 93 GLY A C 1
ATOM 739 O O . GLY A 1 93 ? 2.974 -4.770 -24.160 1.00 98.25 93 GLY A O 1
ATOM 740 N N . LYS A 1 94 ? 2.855 -3.059 -22.715 1.00 98.31 94 LYS A N 1
ATOM 741 C CA . LYS A 1 94 ? 3.801 -3.607 -21.735 1.00 98.31 94 LYS A CA 1
ATOM 742 C C . LYS A 1 94 ? 3.052 -4.345 -20.637 1.00 98.31 94 LYS A C 1
ATOM 744 O O . LYS A 1 94 ? 2.012 -3.895 -20.169 1.00 98.31 94 LYS A O 1
ATOM 749 N N . ARG A 1 95 ? 3.588 -5.493 -20.233 1.00 97.50 95 ARG A N 1
ATOM 750 C CA . ARG A 1 95 ? 3.058 -6.259 -19.105 1.00 97.50 95 ARG A CA 1
ATOM 751 C C . ARG A 1 95 ? 3.529 -5.671 -17.776 1.00 97.50 95 ARG A C 1
ATOM 753 O O . ARG A 1 95 ? 4.482 -4.899 -17.745 1.00 97.50 95 ARG A O 1
ATOM 760 N N . TRP A 1 96 ? 2.852 -6.041 -16.693 1.00 97.31 96 TRP A N 1
ATOM 761 C CA . TRP A 1 96 ? 3.091 -5.499 -15.353 1.00 97.31 96 TRP A CA 1
ATOM 762 C C . TRP A 1 96 ? 4.539 -5.636 -14.866 1.00 97.31 96 TRP A C 1
ATOM 764 O O . TRP A 1 96 ? 5.073 -4.694 -14.291 1.00 97.31 96 TRP A O 1
ATOM 774 N N . ASP A 1 97 ? 5.198 -6.755 -15.174 1.00 97.56 97 ASP A N 1
ATOM 775 C CA . ASP A 1 97 ? 6.604 -7.029 -14.851 1.00 97.56 97 ASP A CA 1
ATOM 776 C C . ASP A 1 97 ? 7.554 -5.936 -15.359 1.00 97.56 97 ASP A C 1
ATOM 778 O O . ASP A 1 97 ? 8.426 -5.494 -14.622 1.00 97.56 97 ASP A O 1
ATOM 782 N N . PHE A 1 98 ? 7.304 -5.382 -16.550 1.00 98.00 98 PHE A N 1
ATOM 783 C CA . PHE A 1 98 ? 8.095 -4.262 -17.068 1.00 98.00 98 PHE A CA 1
ATOM 784 C C . PHE A 1 98 ? 8.067 -3.037 -16.137 1.00 98.00 98 PHE A C 1
ATOM 786 O O . PHE A 1 98 ? 9.078 -2.352 -15.979 1.00 98.00 98 PHE A O 1
ATOM 793 N N . PHE A 1 99 ? 6.909 -2.737 -15.542 1.00 97.44 99 PHE A N 1
ATOM 794 C CA . PHE A 1 99 ? 6.749 -1.588 -14.650 1.00 97.44 99 PHE A CA 1
ATOM 795 C C . PHE A 1 99 ? 7.312 -1.860 -13.259 1.00 97.44 99 PHE A C 1
ATOM 797 O O . PHE A 1 99 ? 7.878 -0.944 -12.665 1.00 97.44 99 PHE A O 1
ATOM 804 N N . VAL A 1 100 ? 7.202 -3.099 -12.770 1.00 96.94 100 VAL A N 1
ATOM 805 C CA . VAL A 1 100 ? 7.850 -3.532 -11.525 1.00 96.94 100 VAL A CA 1
ATOM 806 C C . VAL A 1 100 ? 9.366 -3.375 -11.649 1.00 96.94 100 VAL A C 1
ATOM 808 O O . VAL A 1 100 ? 9.956 -2.646 -10.855 1.00 96.94 100 VAL A O 1
ATOM 811 N N . ASP A 1 101 ? 9.972 -3.923 -12.707 1.00 98.38 101 ASP A N 1
ATOM 812 C CA . ASP A 1 101 ? 11.420 -3.847 -12.949 1.00 98.38 101 ASP A CA 1
ATOM 813 C C . ASP A 1 101 ? 11.907 -2.393 -13.086 1.00 98.38 101 ASP A C 1
ATOM 815 O O . ASP A 1 101 ? 12.946 -1.992 -12.547 1.00 98.38 101 ASP A O 1
ATOM 819 N N . ALA A 1 102 ? 11.155 -1.567 -13.824 1.00 98.06 102 ALA A N 1
ATOM 820 C CA . ALA A 1 102 ? 11.478 -0.155 -13.990 1.00 98.06 102 ALA A CA 1
ATOM 821 C C . ALA A 1 102 ? 11.343 0.615 -12.668 1.00 98.06 102 ALA A C 1
ATOM 823 O O . ALA A 1 102 ? 12.200 1.444 -12.354 1.00 98.06 102 ALA A O 1
ATOM 824 N N . GLY A 1 103 ? 10.286 0.342 -11.900 1.00 97.06 103 GLY A N 1
ATOM 825 C CA . GLY A 1 103 ? 10.030 0.962 -10.607 1.00 97.06 103 GLY A CA 1
ATOM 826 C C . GLY A 1 103 ? 11.117 0.627 -9.592 1.00 97.06 103 GLY A C 1
ATOM 827 O O . GLY A 1 103 ? 11.669 1.535 -8.973 1.00 97.06 103 GLY A O 1
ATOM 828 N N . GLU A 1 104 ? 11.497 -0.646 -9.495 1.00 97.19 104 GLU A N 1
ATOM 829 C CA . GLU A 1 104 ? 12.592 -1.100 -8.637 1.00 97.19 104 GLU A CA 1
ATOM 830 C C . GLU A 1 104 ? 13.889 -0.353 -8.970 1.00 97.19 104 GLU A C 1
ATOM 832 O O . GLU A 1 104 ? 14.471 0.319 -8.117 1.00 97.19 104 GLU A O 1
ATOM 837 N N . LYS A 1 105 ? 14.294 -0.366 -10.245 1.00 98.19 105 LYS A N 1
ATOM 838 C CA . LYS A 1 105 ? 15.532 0.279 -10.703 1.00 98.19 105 LYS A CA 1
ATOM 839 C C . LYS A 1 105 ? 15.556 1.791 -10.462 1.00 98.19 105 LYS A C 1
ATOM 841 O O . LYS A 1 105 ? 16.620 2.359 -10.208 1.00 98.19 105 LYS A O 1
ATOM 846 N N . LEU A 1 106 ? 14.418 2.464 -10.628 1.00 97.75 106 LEU A N 1
ATOM 847 C CA . LEU A 1 106 ? 14.336 3.921 -10.541 1.00 97.75 106 LEU A CA 1
ATOM 848 C C . LEU A 1 106 ? 14.151 4.415 -9.106 1.00 97.75 106 LEU A C 1
ATOM 850 O O . LEU A 1 106 ? 14.706 5.461 -8.767 1.00 97.75 106 LEU A O 1
ATOM 854 N N . PHE A 1 107 ? 13.385 3.709 -8.278 1.00 96.88 107 PHE A N 1
ATOM 855 C CA . PHE A 1 107 ? 12.940 4.248 -6.995 1.00 96.88 107 PHE A CA 1
ATOM 856 C C . PHE A 1 107 ? 13.623 3.601 -5.795 1.00 96.88 107 PHE A C 1
ATOM 858 O O . PHE A 1 107 ? 14.061 4.345 -4.925 1.00 96.88 107 PHE A O 1
ATOM 865 N N . VAL A 1 108 ? 13.815 2.277 -5.760 1.00 96.88 108 VAL A N 1
ATOM 866 C CA . VAL A 1 108 ? 14.355 1.583 -4.569 1.00 96.88 108 VAL A CA 1
ATOM 867 C C . VAL A 1 108 ? 15.689 2.161 -4.069 1.00 96.88 108 VAL A C 1
ATOM 869 O O . VAL A 1 108 ? 15.797 2.380 -2.867 1.00 96.88 108 VAL A O 1
ATOM 872 N N . PRO A 1 109 ? 16.667 2.544 -4.922 1.00 97.75 109 PRO A N 1
ATOM 873 C CA . PRO A 1 109 ? 17.918 3.154 -4.449 1.00 97.75 109 PRO A CA 1
ATOM 874 C C . PRO A 1 109 ? 17.770 4.525 -3.765 1.00 97.75 109 PRO A C 1
ATOM 876 O O . PRO A 1 109 ? 18.761 5.074 -3.290 1.00 97.75 109 PRO A O 1
ATOM 879 N N . ARG A 1 110 ? 16.579 5.130 -3.811 1.00 97.56 110 ARG A N 1
ATOM 880 C CA . ARG A 1 110 ? 16.278 6.478 -3.303 1.00 97.56 110 ARG A CA 1
ATOM 881 C C . ARG A 1 110 ? 15.199 6.485 -2.220 1.00 97.56 110 ARG A C 1
ATOM 883 O O . ARG A 1 110 ? 14.872 7.560 -1.731 1.00 97.56 110 ARG A O 1
ATOM 890 N N . ILE A 1 111 ? 14.611 5.332 -1.912 1.00 97.38 111 ILE A N 1
ATOM 891 C CA . ILE A 1 111 ? 13.591 5.196 -0.875 1.00 97.38 111 ILE A CA 1
ATOM 892 C C . ILE A 1 111 ? 14.304 4.897 0.446 1.00 97.38 111 ILE A C 1
ATOM 894 O O . ILE A 1 111 ? 15.182 4.036 0.491 1.00 97.38 111 ILE A O 1
ATOM 898 N N . ASP A 1 112 ? 13.925 5.605 1.508 1.00 98.31 112 ASP A N 1
ATOM 899 C CA . ASP A 1 112 ? 14.481 5.381 2.843 1.00 98.31 112 ASP A CA 1
ATOM 900 C C . ASP A 1 112 ? 14.120 3.985 3.380 1.00 98.31 112 ASP A C 1
ATOM 902 O O . ASP A 1 112 ? 13.060 3.432 3.074 1.00 98.31 112 ASP A O 1
ATOM 906 N N . GLU A 1 113 ? 14.984 3.421 4.230 1.00 97.81 113 GLU A N 1
ATOM 907 C CA . GLU A 1 113 ? 14.809 2.066 4.777 1.00 97.81 113 GLU A CA 1
ATOM 908 C C . GLU A 1 113 ? 13.482 1.883 5.527 1.00 97.81 113 GLU A C 1
ATOM 910 O O . GLU A 1 113 ? 12.888 0.808 5.464 1.00 97.81 113 GLU A O 1
ATOM 915 N N . GLU A 1 114 ? 12.985 2.935 6.184 1.00 98.19 114 GLU A N 1
ATOM 916 C CA . GLU A 1 114 ? 11.671 2.930 6.831 1.00 98.19 114 GLU A CA 1
ATOM 917 C C . GLU A 1 114 ? 10.556 2.602 5.826 1.00 98.19 114 GLU A C 1
ATOM 919 O O . GLU A 1 114 ? 9.782 1.669 6.035 1.00 98.19 114 GLU A O 1
ATOM 924 N N . PHE A 1 115 ? 10.507 3.301 4.692 1.00 98.25 115 PHE A N 1
ATOM 925 C CA . PHE A 1 115 ? 9.482 3.055 3.679 1.00 98.25 115 PHE A CA 1
ATOM 926 C C . PHE A 1 115 ? 9.662 1.700 2.992 1.00 98.25 115 PHE A C 1
ATOM 928 O O . PHE A 1 115 ? 8.669 1.050 2.684 1.00 98.25 115 PHE A O 1
ATOM 935 N N . LEU A 1 116 ? 10.900 1.231 2.792 1.00 98.25 116 LEU A N 1
ATOM 936 C CA . LEU A 1 116 ? 11.142 -0.126 2.285 1.00 98.25 116 LEU A CA 1
ATOM 937 C C . LEU A 1 116 ? 10.633 -1.196 3.262 1.00 98.25 116 LEU A C 1
ATOM 939 O O . LEU A 1 116 ? 10.058 -2.196 2.830 1.00 98.25 116 LEU A O 1
ATOM 943 N N . GLY A 1 117 ? 10.802 -0.976 4.569 1.00 98.62 117 GLY A N 1
ATOM 944 C CA .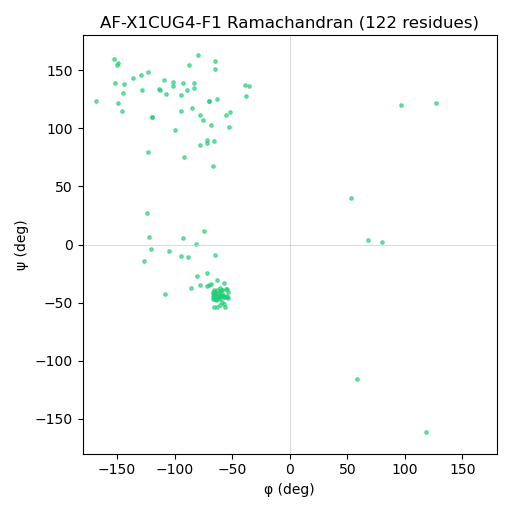 GLY A 1 117 ? 10.246 -1.836 5.612 1.00 98.62 117 GLY A CA 1
ATOM 945 C C . GLY A 1 117 ? 8.719 -1.873 5.574 1.00 98.62 117 GLY A C 1
ATOM 946 O O . GLY A 1 117 ? 8.133 -2.954 5.625 1.00 98.62 117 GLY A O 1
ATOM 947 N N . GLU A 1 118 ? 8.082 -0.714 5.410 1.00 98.62 118 GLU A N 1
ATOM 948 C CA . GLU A 1 118 ? 6.624 -0.609 5.286 1.00 98.62 118 GLU A CA 1
ATOM 949 C C . GLU A 1 118 ? 6.099 -1.259 3.995 1.00 98.62 118 GLU A C 1
ATOM 951 O O . GLU A 1 118 ? 5.177 -2.069 4.048 1.00 98.62 118 GLU A O 1
ATOM 956 N N . MET A 1 119 ? 6.735 -1.014 2.844 1.00 98.38 119 MET A N 1
ATOM 957 C CA . MET A 1 119 ? 6.390 -1.662 1.570 1.00 98.38 119 MET A CA 1
ATOM 958 C C . MET A 1 119 ? 6.509 -3.186 1.642 1.00 98.38 119 MET A C 1
ATOM 960 O O . MET A 1 119 ? 5.668 -3.891 1.086 1.00 98.38 119 MET A O 1
ATOM 964 N N . LYS A 1 120 ? 7.535 -3.698 2.335 1.00 98.44 120 LYS A N 1
ATOM 965 C CA . LYS A 1 120 ? 7.687 -5.135 2.573 1.00 98.44 120 LYS A CA 1
ATOM 966 C C . LYS A 1 120 ? 6.526 -5.685 3.400 1.00 98.44 120 LYS A C 1
ATOM 968 O O . LYS A 1 120 ? 5.995 -6.725 3.042 1.00 98.44 120 LYS A O 1
ATOM 973 N N . GLY A 1 121 ? 6.124 -4.985 4.462 1.00 98.50 121 GLY A N 1
ATOM 974 C CA . GLY A 1 121 ? 4.969 -5.381 5.268 1.00 98.50 121 GLY A CA 1
ATOM 975 C C . GLY A 1 121 ? 3.672 -5.425 4.456 1.00 98.50 121 GLY A C 1
ATOM 976 O O . GLY A 1 121 ? 2.900 -6.353 4.621 1.00 98.50 121 GLY A O 1
ATOM 977 N N . ILE A 1 122 ? 3.448 -4.471 3.545 1.00 98.56 122 ILE A N 1
ATOM 978 C CA . ILE A 1 122 ? 2.250 -4.454 2.678 1.00 98.56 122 ILE A CA 1
ATOM 979 C C . ILE A 1 122 ? 2.194 -5.675 1.743 1.00 98.56 122 ILE A C 1
ATOM 981 O O . ILE A 1 122 ? 1.106 -6.094 1.355 1.00 98.56 122 ILE A O 1
ATOM 985 N N . ALA A 1 123 ? 3.350 -6.204 1.336 1.00 97.44 123 ALA A N 1
ATOM 986 C CA . ALA A 1 123 ? 3.458 -7.265 0.336 1.00 97.44 123 ALA A CA 1
ATOM 987 C C . ALA A 1 123 ? 3.381 -8.698 0.901 1.00 97.44 123 ALA A C 1
ATOM 989 O O . ALA A 1 123 ? 3.315 -9.638 0.105 1.00 97.44 123 ALA A O 1
ATOM 990 N N . GLU A 1 124 ? 3.441 -8.869 2.225 1.00 95.94 124 GLU A N 1
ATOM 991 C CA . GLU A 1 124 ? 3.394 -10.165 2.929 1.00 95.94 124 GLU A CA 1
ATOM 992 C C . GLU A 1 124 ? 2.017 -10.421 3.553 1.00 95.94 124 GLU A C 1
ATOM 994 O O . GLU A 1 124 ? 1.570 -11.591 3.490 1.00 95.94 124 GLU A O 1
#

Sequence (124 aa):
MDRKSLLKVVVIGVFALGLAIGVSSAEIEATTEKGTTKVTEYGKGYRFDKNGWIYVHIEGEPYERGFQHGYLVASELDEILESLKYLTYWNTGKRWDFFVDAGEKLFVPRIDEEFLGEMKGIAE

Organism: NCBI:txid412755

Solvent-accessible surface area (backbone atoms only — not comparable to full-atom values): 7831 Å² total; per-residue (Å²): 141,70,93,74,80,82,70,83,78,84,83,81,82,85,88,84,90,85,84,94,74,80,90,68,87,73,81,82,78,79,87,56,105,60,81,88,68,67,72,48,76,46,95,85,15,36,30,38,62,59,96,93,39,81,46,77,48,62,56,75,56,42,36,53,24,14,33,32,48,28,66,72,42,40,71,60,53,52,53,49,50,53,51,48,44,51,52,46,26,72,76,69,75,43,56,56,65,62,54,52,56,51,46,48,74,71,41,55,91,75,55,55,68,58,59,53,34,18,55,51,18,40,75,108

pLDDT: mean 80.37, std 27.14, range [28.25, 98.75]

=== Feature glossary ===
A reading guide for the features in this record.

Start from the sequence.

  · Sequence gives the chain of amino acids in standard one-letter code (A=alanine, C=cysteine, …, Y=tyrosine), read N→C. It is the only feature that is directly encoded by the gene; all structural features are derived from the folded form of this sequence.

Fold it, and you get atomic coordinates and the backbone conformation that goes with them.

  · Structure coordinates are given as an mmCIF _atom_site loop: one row per atom with element, residue name, chain id, sequence number, and x/y/z position in Å. Only the four main-chain atoms per residue are included here; side chains are omitted to keep the record compact.

  · Backbone dihedral angles. Every residue except chain termini has a φ (preceding-C → N → Cα → C) and a ψ (N → Cα → C → next-N). They are reported in degrees following the IUPAC sign convention. Secondary structure is essentially a statement about which (φ, ψ) basin each residue occupies.

  · Eight-state secondary structure (DSSP): H is the canonical α-helix, G the tighter 3₁₀-helix, I the wider π-helix; E/B are β-structure, T and S are turns and bends, and '-' is everything else. DSSP derives these from the pattern of main-chain N–H···O=C hydrogen bonds, not from the sequence.

  · SS3 is a coarse helix/strand/coil call (letters a/b/c) made by the P-SEA algorithm from inter-Cα distances and dihedrals. It is less detailed than DSSP but needs only Cα positions.

Summarize the fold with a handful of shape descriptors and a per-residue structural alphabet.

  · Radius of gyration (Rg) is the root-mean-square distance of Cα atoms from their centroid — a single number for overall size and compactness. A globular domain of N residues has Rg ≈ 2.2·N^0.38 Å; an extended or disordered chain has a much larger Rg. The Cα contact count is the number of residue pairs whose Cα atoms are within 8 Å and are more than four positions apart in sequence — a standard proxy for tertiary packing density. The bounding box is the smallest axis-aligned box enclosing all Cα atoms.

  · 3Di is Foldseek's structural alphabet. Each residue is assigned one of twenty discrete states based on how its Cα sits relative to its spatial (not sequential) neighbors. Aligning 3Di strings finds structural homologs roughly as well as full 3D superposition, but orders of magnitude faster.

  · Solvent-accessible surface area (SASA) is the area in Å² traced out by the centre of a 1.4 Å probe sphere (a water molecule) rolled over the protein's van der Waals surface (Shrake–Rupley / Lee–Richards construction). Buried residues have near-zero SASA; fully exposed residues can exceed 200 Å². The total SASA scales roughly with the number of surface residues.

Ask how reliable the model is.

  · For AlphaFold models, the B-factor field carries pLDDT — the model's own estimate of local accuracy on a 0–100 scale. Regions with pLDDT<50 should be treated as essentially unmodeled; they often correspond to intrinsically disordered segments.

  · For experimental (PDB) structures, the B-factor (temperature factor) quantifies the positional spread of each atom in the crystal — a combination of thermal vibration and static disorder — in units of Å². High B-factors mark flexible loops or poorly resolved regions; low B-factors mark the rigid, well-ordered core.

  · Predicted Aligned Error (PAE) is an AlphaFold confidence matrix: entry (i, j) is the expected error in the position of residue j, in ångströms, when the prediction is superimpose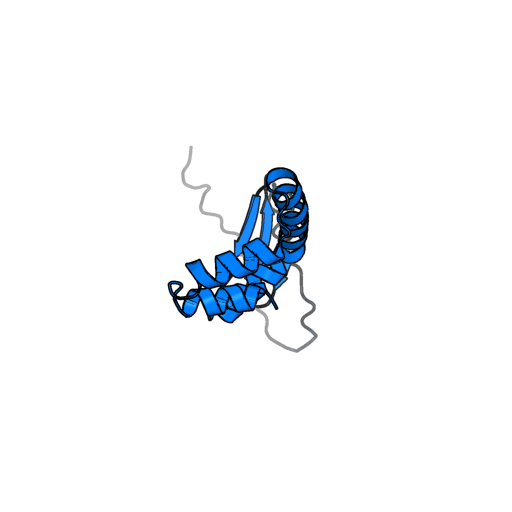d on the true structure at residue i. Low PAE within a block of residues means that block is internally rigid and well-predicted; high PAE between two blocks means their relative placement is uncertain even if each block individually is confident.

Place it in context: what it resembles, what it is annotated as, and how it looks.

  · Structural nearest neighbors (via Foldseek easy-search vs the PDB). Reported per hit: target PDB id, E-value, and alignment TM-score. A TM-score above ~0.5 is the conventional threshold for 'same fold'.

  · Functional annotations link the protein to curated databases. InterPro entries identify conserved domains and families by matching the sequence against member-database signatures (Pfam, PROSITE, CDD, …). Gene Ontology (GO) terms describe molecular function, biological process, and cellular component in a controlled vocabulary. CATH places the structure in a hierarchical fold classification (Class/Architecture/Topology/Homologous-superfamily). The organism is the source species.

  · The contact map is a binary N×N matrix image: pixel (i, j) is dark where Cα_i and Cα_j are within 8 Å and |i−j|>4. Because the |i−j|>4 filter removes local helical contacts, off-diagonal stripes parallel to the main diagonal indicate parallel β-sheets; stripes perpendicular to it indicate antiparallel β-sheets. The Ramachandran plot scatters every residue's (φ, ψ) pair against the sterically allowed regions. The PAE heatmap renders the predicted-aligned-error matrix.

  · Six rendered views show the 3D structure from the faces of a cube — i.e. along ±x, ±y, ±z. Rendering representation is drawn randomly per protein from cartoon (secondary-structure ribbons), sticks (backbone bonds), or molecular surface; coloring is either N→C rainbow (blue at the N-terminus through red at the C-terminus) or one color per chain.